Protein AF-A0A351FVW8-F1 (afdb_monomer_lite)

Foldseek 3Di:
DDDDDDDDPDDDFDPDPTPDDDVVDPLVVCQVVVVVVPFPDDSVLLVVLLVVLCVVLPDPDDPDDDPVVVVVSVVSSSVSSTD

pLDDT: mean 88.81, std 12.51, range [43.06, 98.19]

Secondary structure (DSSP, 8-state):
----SS--------SBTTTB--SS-HHHHHHHHHGGGT----HHHHHHHHHHHHHHT-----S---HHHHHHHHHHHHHHH--

Sequence (83 aa):
MLTAPGSIRVVMLDAVGTVIYPRPSAAEVYATHGRKFGSRLDTETIADRLQESLQQLATDCGNTTDEAREYARWKTIVTQVFD

Structure (mmCIF, N/CA/C/O backbone):
data_AF-A0A351FVW8-F1
#
_entry.id   AF-A0A351FVW8-F1
#
loop_
_atom_site.group_PDB
_atom_site.id
_atom_site.type_symbol
_atom_site.label_atom_id
_atom_site.label_alt_id
_atom_site.label_comp_id
_atom_site.label_asym_id
_atom_site.label_entity_id
_atom_site.label_seq_id
_atom_site.pdbx_PDB_ins_code
_atom_site.Cartn_x
_atom_site.Cartn_y
_atom_site.Cartn_z
_atom_site.occupancy
_atom_site.B_iso_or_equiv
_atom_site.auth_seq_id
_atom_site.auth_comp_id
_atom_site.auth_asym_id
_atom_site.auth_atom_id
_atom_site.pdbx_PDB_model_num
ATOM 1 N N . MET A 1 1 ? 1.648 -19.762 -25.418 1.00 43.06 1 MET A N 1
ATOM 2 C CA . MET A 1 1 ? 3.058 -19.481 -25.766 1.00 43.06 1 MET A CA 1
ATOM 3 C C . MET A 1 1 ? 3.106 -18.070 -26.327 1.00 43.06 1 MET A C 1
ATOM 5 O O . MET A 1 1 ? 2.402 -17.812 -27.292 1.00 43.06 1 MET A O 1
ATOM 9 N N . LEU A 1 2 ? 3.836 -17.149 -25.696 1.00 52.06 2 LEU A N 1
ATOM 10 C CA . LEU A 1 2 ? 4.050 -15.802 -26.234 1.00 52.06 2 LEU A CA 1
ATOM 11 C C . LEU A 1 2 ? 5.033 -15.902 -27.411 1.00 52.06 2 LEU A C 1
ATOM 13 O O . LEU A 1 2 ? 6.225 -16.101 -27.201 1.00 52.06 2 LEU A O 1
ATOM 17 N N . THR A 1 3 ? 4.540 -15.814 -28.644 1.00 57.47 3 THR A N 1
ATOM 18 C CA . THR A 1 3 ? 5.372 -15.642 -29.844 1.00 57.47 3 THR A CA 1
ATOM 19 C C . THR A 1 3 ? 5.517 -14.154 -30.122 1.00 57.47 3 THR A C 1
ATOM 21 O O . THR A 1 3 ? 4.599 -13.528 -30.645 1.00 57.47 3 THR A O 1
ATOM 24 N N . ALA A 1 4 ? 6.655 -13.580 -29.739 1.00 61.91 4 ALA A N 1
ATOM 25 C CA . ALA A 1 4 ? 6.984 -12.198 -30.053 1.00 61.91 4 ALA A CA 1
ATOM 26 C C . ALA A 1 4 ? 7.696 -12.105 -31.418 1.00 61.91 4 ALA A C 1
ATOM 28 O O . ALA A 1 4 ? 8.604 -12.902 -31.673 1.00 61.91 4 ALA A O 1
ATOM 29 N N . PRO A 1 5 ? 7.314 -11.167 -32.305 1.00 61.56 5 PRO A N 1
ATOM 30 C CA . PRO A 1 5 ? 8.034 -10.922 -33.545 1.00 61.56 5 PRO A CA 1
ATOM 31 C C . PRO A 1 5 ? 9.328 -10.159 -33.222 1.00 61.56 5 PRO A C 1
ATOM 33 O O . PRO A 1 5 ? 9.291 -9.019 -32.767 1.00 61.56 5 PRO A O 1
ATOM 36 N N . GLY A 1 6 ? 10.474 -10.816 -33.422 1.00 71.12 6 GLY A N 1
ATOM 37 C CA . GLY A 1 6 ? 11.790 -10.351 -32.965 1.00 71.12 6 GLY A CA 1
ATOM 38 C C . GLY A 1 6 ? 12.150 -10.878 -31.569 1.00 71.12 6 GLY A C 1
ATOM 39 O O . GLY A 1 6 ? 11.284 -11.137 -30.735 1.00 71.12 6 GLY A O 1
ATOM 40 N N . SER A 1 7 ? 13.444 -11.088 -31.309 1.00 79.31 7 SER A N 1
ATOM 41 C CA . SER A 1 7 ? 13.910 -11.638 -30.032 1.00 79.31 7 SER A CA 1
ATOM 42 C C . SER A 1 7 ? 13.739 -10.615 -28.903 1.00 79.31 7 SER A C 1
ATOM 44 O O . SER A 1 7 ? 14.605 -9.772 -28.679 1.00 79.31 7 SER A O 1
ATOM 46 N N . ILE A 1 8 ? 12.626 -10.688 -28.162 1.00 87.44 8 ILE A N 1
ATOM 47 C CA . ILE A 1 8 ? 12.507 -10.014 -26.860 1.00 87.44 8 ILE A CA 1
ATOM 48 C C . ILE A 1 8 ? 13.699 -10.446 -26.004 1.00 8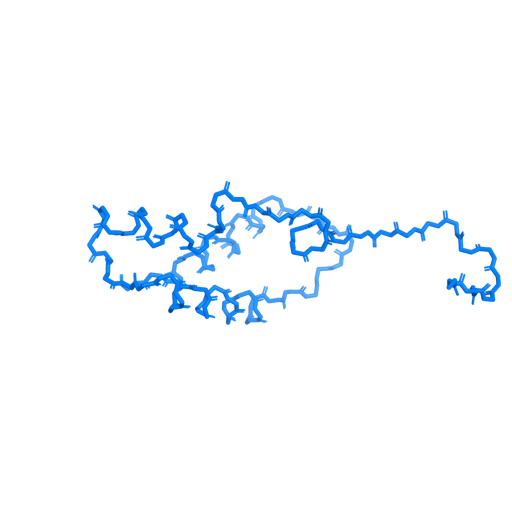7.44 8 ILE A C 1
ATOM 50 O O . ILE A 1 8 ? 13.908 -11.635 -25.765 1.00 87.44 8 ILE A O 1
ATOM 54 N N . ARG A 1 9 ? 14.500 -9.474 -25.561 1.00 88.38 9 ARG A N 1
ATOM 55 C CA . ARG A 1 9 ? 15.703 -9.722 -24.752 1.00 88.38 9 ARG A CA 1
ATOM 56 C C . ARG A 1 9 ? 15.448 -9.594 -23.255 1.00 88.38 9 ARG A C 1
ATOM 58 O O . ARG A 1 9 ? 16.174 -10.210 -22.483 1.00 88.38 9 ARG A O 1
ATOM 65 N N . VAL A 1 10 ? 14.459 -8.789 -22.860 1.00 90.25 10 VAL A N 1
ATOM 66 C CA . VAL A 1 10 ? 14.165 -8.456 -21.461 1.00 90.25 10 VAL A CA 1
ATOM 67 C C . VAL A 1 10 ? 12.662 -8.273 -21.276 1.00 90.25 10 VAL A C 1
ATOM 69 O O . VAL A 1 10 ? 12.001 -7.666 -22.117 1.00 90.25 10 VAL A O 1
ATOM 72 N N . VAL A 1 11 ? 12.149 -8.770 -20.151 1.00 89.06 11 VAL A N 1
ATOM 73 C CA . VAL A 1 11 ? 10.800 -8.500 -19.647 1.00 89.06 11 VAL A CA 1
ATOM 74 C C . VAL A 1 11 ? 10.954 -8.006 -18.213 1.00 89.06 11 VAL A C 1
ATOM 76 O O . VAL A 1 11 ? 11.501 -8.722 -17.377 1.00 89.06 11 VAL A O 1
ATOM 79 N N . MET A 1 12 ? 10.507 -6.782 -17.937 1.00 89.50 12 MET A N 1
ATOM 80 C CA . MET A 1 12 ? 10.416 -6.257 -16.574 1.00 89.50 12 MET A CA 1
ATOM 81 C C . MET A 1 12 ? 8.995 -6.500 -16.076 1.00 89.50 12 MET A C 1
ATOM 83 O O . MET A 1 12 ? 8.033 -6.160 -16.763 1.00 89.50 12 MET A O 1
ATOM 87 N N . LEU A 1 13 ? 8.880 -7.129 -14.913 1.00 91.44 13 LEU A N 1
ATOM 88 C CA . LEU A 1 13 ? 7.607 -7.413 -14.268 1.00 91.44 13 LEU A CA 1
ATOM 89 C C . LEU A 1 13 ? 7.493 -6.526 -13.038 1.00 91.44 13 LEU A C 1
ATOM 91 O O . LEU A 1 13 ? 8.457 -6.385 -12.283 1.00 91.44 13 LEU A O 1
ATOM 95 N N . ASP A 1 14 ? 6.308 -5.965 -12.838 1.00 90.06 14 ASP A N 1
ATOM 96 C CA . ASP A 1 14 ? 5.946 -5.439 -11.533 1.00 90.06 14 ASP A CA 1
ATOM 97 C C . ASP A 1 14 ? 5.980 -6.566 -10.478 1.00 90.06 14 ASP A C 1
ATOM 99 O O . ASP A 1 14 ? 5.912 -7.754 -10.807 1.00 90.06 14 ASP A O 1
ATOM 103 N N . ALA A 1 15 ? 6.144 -6.197 -9.208 1.00 92.69 15 ALA A N 1
ATOM 104 C CA . ALA A 1 15 ? 6.329 -7.136 -8.112 1.00 92.69 15 ALA A CA 1
ATOM 105 C C . ALA A 1 15 ? 5.008 -7.478 -7.407 1.00 92.69 15 ALA A C 1
ATOM 107 O O . ALA A 1 15 ? 4.518 -8.604 -7.515 1.00 92.69 15 ALA A O 1
ATOM 108 N N . VAL A 1 16 ? 4.441 -6.537 -6.648 1.00 91.81 16 VAL A N 1
ATOM 109 C CA . VAL A 1 16 ? 3.309 -6.791 -5.740 1.00 91.81 16 VAL A CA 1
ATOM 110 C C . VAL A 1 16 ? 2.000 -6.859 -6.522 1.00 91.81 16 VAL A C 1
ATOM 112 O O . VAL A 1 16 ? 1.667 -5.949 -7.261 1.00 91.81 16 VAL A O 1
ATOM 115 N N . GLY A 1 17 ? 1.235 -7.937 -6.354 1.00 89.06 17 GLY A N 1
ATOM 116 C CA . GLY A 1 17 ? 0.020 -8.199 -7.136 1.00 89.06 17 GLY A CA 1
ATOM 117 C C . GLY A 1 17 ? 0.290 -8.838 -8.503 1.00 89.06 17 GLY A C 1
ATOM 118 O O . GLY A 1 17 ? -0.632 -9.387 -9.105 1.00 89.06 17 GLY A O 1
ATOM 119 N N . THR A 1 18 ? 1.553 -8.857 -8.944 1.00 94.75 18 THR A N 1
ATOM 120 C CA . THR A 1 18 ? 1.978 -9.442 -10.225 1.00 94.75 18 THR A CA 1
ATOM 121 C C . THR A 1 18 ? 2.736 -10.760 -10.032 1.00 94.75 18 THR A C 1
ATOM 123 O O . THR A 1 18 ? 2.342 -11.783 -10.585 1.00 94.75 18 THR A O 1
ATOM 126 N N . VAL A 1 19 ? 3.808 -10.768 -9.230 1.00 97.19 19 VAL A N 1
ATOM 127 C CA . VAL A 1 19 ? 4.581 -11.985 -8.894 1.00 97.19 19 VAL A CA 1
ATOM 128 C C . VAL A 1 19 ? 4.689 -12.247 -7.389 1.00 97.19 19 VAL A C 1
ATOM 130 O O . VAL A 1 19 ? 5.009 -13.361 -6.981 1.00 97.19 19 VAL A O 1
ATOM 133 N N . ILE A 1 20 ? 4.400 -11.247 -6.553 1.00 95.62 20 ILE A N 1
ATOM 134 C CA . ILE A 1 20 ? 4.403 -11.333 -5.089 1.00 95.62 20 ILE A CA 1
ATOM 135 C C . ILE A 1 20 ? 3.000 -11.029 -4.564 1.00 95.62 20 ILE A C 1
ATOM 137 O O . ILE A 1 20 ? 2.441 -9.969 -4.832 1.00 95.62 20 ILE A O 1
ATOM 141 N N . TYR A 1 21 ? 2.464 -11.935 -3.746 1.00 95.38 21 TYR A N 1
ATOM 142 C CA . TYR A 1 21 ? 1.152 -11.801 -3.110 1.00 95.38 21 TYR A CA 1
ATOM 143 C C . TYR A 1 21 ? 1.321 -11.839 -1.586 1.00 95.38 21 TYR A C 1
ATOM 145 O O . TYR A 1 21 ? 1.381 -12.930 -1.009 1.00 95.38 21 TYR A O 1
ATOM 153 N N . PRO A 1 22 ? 1.479 -10.677 -0.927 1.00 95.31 22 PRO A N 1
ATOM 154 C CA . PRO A 1 22 ? 1.768 -10.627 0.501 1.00 95.31 22 PRO A CA 1
ATOM 155 C C . PRO A 1 22 ? 0.623 -11.217 1.331 1.00 95.31 22 PRO A C 1
ATOM 157 O O . PRO A 1 22 ? -0.554 -11.052 1.006 1.00 95.31 22 PRO A O 1
ATOM 160 N N . ARG A 1 23 ? 0.989 -11.901 2.421 1.00 96.38 23 ARG A N 1
ATOM 161 C CA . ARG A 1 23 ? 0.067 -12.400 3.448 1.00 96.38 23 ARG A CA 1
ATOM 162 C C . ARG A 1 23 ? 0.612 -12.051 4.839 1.00 96.38 23 ARG A C 1
ATOM 164 O O . ARG A 1 23 ? 1.688 -12.545 5.178 1.00 96.38 23 ARG A O 1
ATOM 171 N N . PRO A 1 24 ? -0.107 -11.256 5.649 1.00 95.75 24 PRO A N 1
ATOM 172 C CA . PRO A 1 24 ? -1.339 -10.537 5.302 1.00 95.75 24 PRO A CA 1
ATOM 173 C C . PRO A 1 24 ? -1.122 -9.500 4.184 1.00 95.75 24 PRO A C 1
ATOM 175 O O . PRO A 1 24 ? -0.009 -9.016 3.970 1.00 95.75 24 PRO A O 1
ATOM 178 N N . SER A 1 25 ? -2.189 -9.172 3.462 1.00 96.75 25 SER A N 1
ATOM 179 C CA . SER A 1 25 ? -2.231 -8.071 2.498 1.00 96.75 25 SER A CA 1
ATOM 180 C C . SER A 1 25 ? -2.008 -6.721 3.188 1.00 96.75 25 SER A C 1
ATOM 182 O O . SER A 1 25 ? -2.219 -6.576 4.395 1.00 96.75 25 SER A O 1
ATOM 184 N N . ALA A 1 26 ? -1.622 -5.695 2.423 1.00 95.88 26 ALA A N 1
ATOM 185 C CA . ALA A 1 26 ? -1.467 -4.341 2.963 1.00 95.88 26 ALA A CA 1
ATOM 186 C C . ALA A 1 26 ? -2.762 -3.836 3.629 1.00 95.88 26 ALA A C 1
ATOM 188 O O . ALA A 1 26 ? -2.711 -3.255 4.711 1.00 95.88 26 ALA A O 1
ATOM 189 N N . ALA A 1 27 ? -3.921 -4.137 3.035 1.00 97.06 27 ALA A N 1
ATOM 190 C CA . ALA A 1 27 ? -5.216 -3.756 3.583 1.00 97.06 27 ALA A CA 1
ATOM 191 C C . ALA A 1 27 ? -5.520 -4.447 4.923 1.00 97.06 27 ALA A C 1
ATOM 193 O O . ALA A 1 27 ? -5.990 -3.805 5.860 1.00 97.06 27 ALA A O 1
ATOM 194 N N . GLU A 1 28 ? -5.193 -5.735 5.067 1.00 98.06 28 GLU A N 1
ATOM 195 C CA . GLU A 1 28 ? -5.330 -6.453 6.342 1.00 98.06 28 GLU A CA 1
ATOM 196 C C . GLU A 1 28 ? -4.404 -5.881 7.422 1.00 98.06 28 GLU A C 1
ATOM 198 O O . GLU A 1 28 ? -4.819 -5.716 8.575 1.00 98.06 28 GLU A O 1
ATOM 203 N N . VAL A 1 29 ? -3.164 -5.534 7.059 1.00 97.31 29 VAL A N 1
ATOM 204 C CA . VAL A 1 29 ? -2.215 -4.881 7.972 1.00 97.31 29 VAL A CA 1
ATOM 205 C C . VAL A 1 29 ? -2.771 -3.536 8.433 1.00 97.31 29 VAL A C 1
ATOM 207 O O . VAL A 1 29 ? -2.817 -3.274 9.636 1.00 97.31 29 VAL A O 1
ATOM 210 N N . TYR A 1 30 ? -3.243 -2.701 7.510 1.00 97.19 30 TYR A N 1
ATOM 211 C CA . TYR A 1 30 ? -3.795 -1.386 7.828 1.00 97.19 30 TYR A CA 1
ATOM 212 C C . TYR A 1 30 ? -5.079 -1.481 8.654 1.00 97.19 30 TYR A C 1
ATOM 214 O O . TYR A 1 30 ? -5.161 -0.827 9.688 1.00 97.19 30 TYR A O 1
ATOM 222 N N . ALA A 1 31 ? -6.021 -2.365 8.319 1.00 97.56 31 ALA A N 1
ATOM 223 C CA . ALA A 1 31 ? -7.228 -2.579 9.122 1.00 97.56 31 ALA A CA 1
ATOM 224 C C . ALA A 1 31 ? -6.917 -3.112 10.536 1.00 97.56 31 ALA A C 1
ATOM 226 O O . ALA A 1 31 ? -7.622 -2.815 11.502 1.00 97.56 31 ALA A O 1
ATOM 227 N N . THR A 1 32 ? -5.856 -3.908 10.692 1.00 97.06 32 THR A N 1
ATOM 228 C CA . THR A 1 32 ? -5.444 -4.444 12.001 1.00 97.06 32 THR A CA 1
ATOM 229 C C . THR A 1 32 ? -4.731 -3.390 12.846 1.00 97.06 32 THR A C 1
ATOM 231 O O . THR A 1 32 ? -4.992 -3.262 14.043 1.00 97.06 32 THR A O 1
ATOM 234 N N . HIS A 1 33 ? -3.817 -2.629 12.245 1.00 96.06 33 HIS A N 1
ATOM 235 C CA . HIS A 1 33 ? -3.039 -1.620 12.957 1.00 96.06 33 HIS A CA 1
ATOM 236 C C . HIS A 1 33 ? -3.822 -0.327 13.181 1.00 96.06 33 HIS A C 1
ATOM 238 O O . HIS A 1 33 ? -3.738 0.224 14.275 1.00 96.06 33 HIS A O 1
ATOM 244 N N . GLY A 1 34 ? -4.629 0.114 12.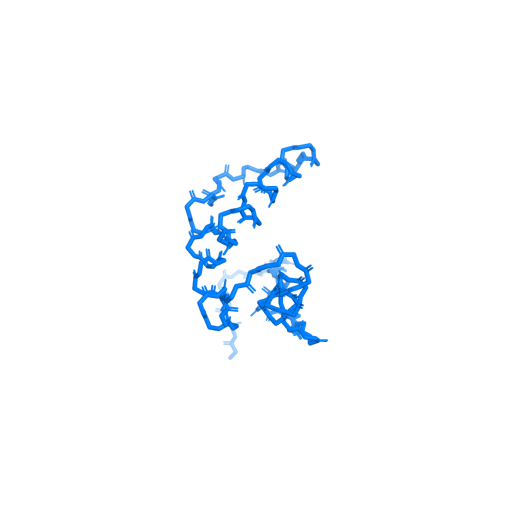216 1.00 95.44 34 GLY A N 1
ATOM 245 C CA . GLY A 1 34 ? -5.469 1.309 12.315 1.00 95.44 34 GLY A CA 1
ATOM 246 C C . GLY A 1 34 ? -6.423 1.259 13.506 1.00 95.44 34 GLY A C 1
ATOM 247 O O . GLY A 1 34 ? -6.582 2.258 14.203 1.00 95.44 34 GLY A O 1
ATOM 248 N N . ARG A 1 35 ? -6.958 0.075 13.842 1.00 95.56 35 ARG A N 1
ATOM 249 C CA . ARG A 1 35 ? -7.783 -0.126 15.049 1.00 95.56 35 ARG A CA 1
ATOM 250 C C . ARG A 1 35 ? -7.084 0.291 16.340 1.00 95.56 35 ARG A C 1
ATOM 252 O O . ARG A 1 35 ? -7.733 0.807 17.244 1.00 95.56 35 ARG A O 1
ATOM 259 N N . LYS A 1 36 ? -5.761 0.113 16.430 1.00 96.19 36 LYS A N 1
ATOM 260 C CA . LYS A 1 36 ? -4.968 0.535 17.600 1.00 96.19 36 LYS A CA 1
ATOM 261 C C . LYS A 1 36 ? -4.913 2.059 17.746 1.00 96.19 36 LYS A C 1
ATOM 263 O O . LYS A 1 36 ? -4.628 2.542 18.835 1.00 96.19 36 LYS A O 1
ATOM 268 N N . PHE A 1 37 ? -5.198 2.790 16.671 1.00 94.88 37 PHE A N 1
ATOM 269 C CA . PHE A 1 37 ? -5.197 4.251 16.605 1.00 94.88 37 PHE A CA 1
ATOM 270 C C . PHE A 1 37 ? -6.606 4.847 16.457 1.00 94.88 37 PHE A C 1
ATOM 272 O O . PHE A 1 37 ? -6.736 6.047 16.256 1.00 94.88 37 PHE A O 1
ATOM 279 N N . GLY A 1 38 ? -7.659 4.033 16.602 1.00 96.00 38 GLY A N 1
ATOM 280 C CA . GLY A 1 38 ? -9.053 4.488 16.596 1.00 96.00 38 GLY A CA 1
ATOM 281 C C . GLY A 1 38 ? -9.808 4.278 15.284 1.00 96.00 38 GLY A C 1
ATOM 282 O O . GLY A 1 38 ? -11.022 4.477 15.279 1.00 96.00 38 GLY A O 1
ATOM 283 N N . SER A 1 39 ? -9.138 3.812 14.224 1.00 96.00 39 SER A N 1
ATOM 284 C CA . SER A 1 39 ? -9.793 3.549 12.942 1.00 96.00 39 SER A CA 1
ATOM 285 C C . SER A 1 39 ? -10.826 2.434 13.052 1.00 96.00 39 SER A C 1
ATOM 287 O O . SER A 1 39 ? -10.589 1.405 13.700 1.00 96.00 39 SER A O 1
ATOM 289 N N . ARG A 1 40 ? -11.976 2.632 12.406 1.00 96.44 40 ARG A N 1
ATOM 290 C CA . ARG A 1 40 ? -13.094 1.669 12.401 1.00 96.44 40 ARG A CA 1
ATOM 291 C C . ARG A 1 40 ? -13.337 1.016 11.046 1.00 96.44 40 ARG A C 1
ATOM 293 O O . ARG A 1 40 ? -14.294 0.259 10.912 1.00 96.44 40 ARG A O 1
ATOM 300 N N . LEU A 1 41 ? -12.492 1.310 10.064 1.00 97.56 41 LEU A N 1
ATOM 301 C CA . LEU A 1 41 ? -12.635 0.795 8.709 1.00 97.56 41 LEU A CA 1
ATOM 302 C C . LEU A 1 41 ? -12.333 -0.708 8.667 1.00 97.56 41 LEU A C 1
ATOM 304 O O . LEU A 1 41 ? -11.421 -1.203 9.341 1.00 97.56 41 LEU A O 1
ATOM 308 N N . ASP A 1 42 ? -13.114 -1.436 7.877 1.00 97.62 42 ASP A N 1
ATOM 309 C CA . ASP A 1 42 ? -12.855 -2.841 7.590 1.00 97.62 42 ASP A CA 1
ATOM 310 C C . ASP A 1 42 ? -11.816 -3.003 6.470 1.00 97.62 42 ASP A C 1
ATOM 312 O O . ASP A 1 42 ? -11.357 -2.044 5.848 1.00 97.62 42 ASP A O 1
ATOM 316 N N . THR A 1 43 ? -11.384 -4.244 6.252 1.00 98.06 43 THR A N 1
ATOM 317 C CA . THR A 1 43 ? -10.348 -4.559 5.264 1.00 98.06 43 THR A CA 1
ATOM 318 C C . THR A 1 43 ? -10.768 -4.206 3.838 1.00 98.06 43 THR A C 1
ATOM 320 O O . THR A 1 43 ? -9.915 -3.768 3.073 1.00 98.06 43 THR A O 1
ATOM 323 N N . GLU A 1 44 ? -12.045 -4.372 3.488 1.00 98.19 44 GLU A N 1
ATOM 324 C CA . GLU A 1 44 ? -12.571 -4.062 2.153 1.00 98.19 44 GLU A CA 1
ATOM 325 C C . GLU A 1 44 ? -12.534 -2.552 1.895 1.00 98.19 44 GLU A C 1
ATOM 327 O O . GLU A 1 44 ? -11.896 -2.111 0.944 1.00 98.19 44 GLU A O 1
ATOM 332 N N . THR A 1 45 ? -13.049 -1.747 2.829 1.00 98.19 45 THR A N 1
ATOM 333 C CA . THR A 1 45 ? -13.012 -0.280 2.731 1.00 98.19 45 THR A CA 1
ATOM 334 C C . THR A 1 45 ? -11.579 0.250 2.648 1.00 98.19 45 THR A C 1
ATOM 336 O O . THR A 1 45 ? -11.284 1.173 1.889 1.00 98.19 45 THR A O 1
ATOM 339 N N . ILE A 1 46 ? -10.661 -0.324 3.430 1.00 98.00 46 ILE A N 1
ATOM 340 C CA . ILE A 1 46 ? -9.238 0.028 3.374 1.00 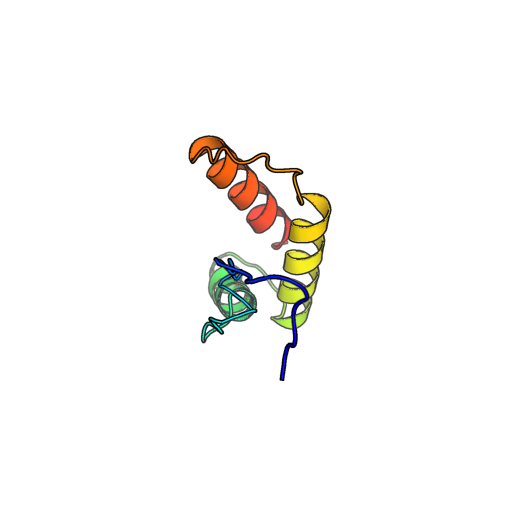98.00 46 ILE A CA 1
ATOM 341 C C . ILE A 1 46 ? -8.629 -0.336 2.011 1.00 98.00 46 ILE A C 1
ATOM 343 O O . ILE A 1 46 ? -7.813 0.429 1.494 1.00 98.00 46 ILE A O 1
ATOM 347 N N . ALA A 1 47 ? -8.988 -1.489 1.436 1.00 97.12 47 ALA A N 1
ATOM 348 C CA . ALA A 1 47 ? -8.489 -1.924 0.134 1.00 97.12 47 ALA A CA 1
ATOM 349 C C . ALA A 1 47 ? -8.958 -0.986 -0.986 1.00 97.12 47 ALA A C 1
ATOM 351 O O . ALA A 1 47 ? -8.127 -0.5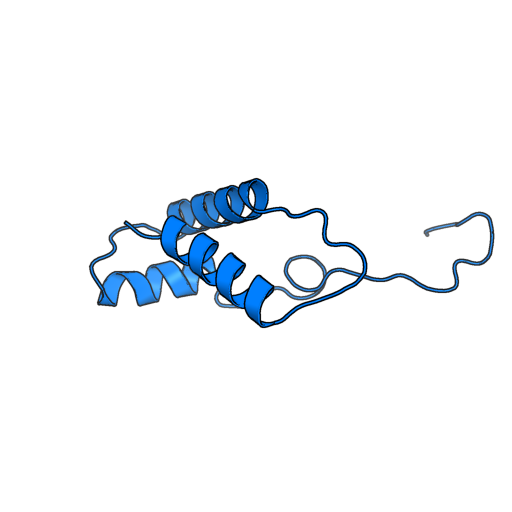44 -1.782 1.00 97.12 47 ALA A O 1
ATOM 352 N N . ASP A 1 48 ? -10.240 -0.618 -0.982 1.00 97.81 48 ASP A N 1
ATOM 353 C CA . ASP A 1 48 ? -10.826 0.310 -1.952 1.00 97.81 48 ASP A CA 1
ATOM 354 C C . ASP A 1 48 ? -10.139 1.679 -1.886 1.00 97.81 48 ASP A C 1
ATOM 356 O O . ASP A 1 48 ? -9.626 2.177 -2.890 1.00 97.81 48 ASP A O 1
ATOM 360 N N . ARG A 1 49 ? -10.005 2.251 -0.682 1.00 97.50 49 ARG A N 1
ATOM 361 C CA . ARG A 1 49 ? -9.324 3.544 -0.487 1.00 97.50 49 ARG A CA 1
ATOM 362 C C . ARG A 1 49 ? -7.854 3.509 -0.888 1.00 97.50 49 ARG A C 1
ATOM 364 O O . ARG A 1 49 ? -7.334 4.489 -1.427 1.00 97.50 49 ARG A O 1
ATOM 371 N N . LEU A 1 50 ? -7.164 2.400 -0.618 1.00 96.00 50 LEU A N 1
ATOM 372 C CA . LEU A 1 50 ? -5.771 2.225 -1.022 1.00 96.00 50 LEU A CA 1
ATOM 373 C C . LEU A 1 50 ? -5.655 2.191 -2.549 1.00 96.00 50 LEU A C 1
ATOM 375 O O . LEU A 1 50 ? -4.782 2.858 -3.105 1.00 96.00 50 LEU A O 1
ATOM 379 N N . GLN A 1 51 ? -6.543 1.460 -3.225 1.00 94.94 51 GLN A N 1
ATOM 380 C CA . GLN A 1 51 ? -6.587 1.404 -4.682 1.00 94.94 51 GLN A CA 1
ATOM 381 C C . GLN A 1 51 ? -6.884 2.781 -5.291 1.00 94.94 51 GLN A C 1
ATOM 383 O O . GLN A 1 51 ? -6.171 3.205 -6.201 1.00 94.94 51 GLN A O 1
ATOM 388 N N . GLU A 1 52 ? -7.876 3.504 -4.771 1.00 95.81 52 GLU A N 1
ATOM 389 C CA . GLU A 1 52 ? -8.209 4.861 -5.220 1.00 95.81 52 GLU A CA 1
ATOM 390 C C . GLU A 1 52 ? -7.029 5.825 -5.044 1.00 95.81 52 GLU A C 1
ATOM 392 O O . GLU A 1 52 ? -6.658 6.535 -5.979 1.00 95.81 52 GLU A O 1
ATOM 397 N N . SER A 1 53 ? -6.382 5.810 -3.875 1.00 94.56 53 SER A N 1
ATOM 398 C CA . SER A 1 53 ? -5.236 6.681 -3.577 1.00 94.56 53 SER A CA 1
ATOM 399 C C . SER A 1 53 ? -4.040 6.383 -4.489 1.00 94.56 53 SER A C 1
ATOM 401 O O . SER A 1 53 ? -3.364 7.298 -4.962 1.00 94.56 53 SER A O 1
ATOM 403 N N . LEU A 1 54 ? -3.789 5.101 -4.785 1.00 91.81 54 LEU A N 1
ATOM 404 C CA . LEU A 1 54 ? -2.750 4.681 -5.731 1.00 91.81 54 LEU A CA 1
ATOM 405 C C . LEU A 1 54 ? -3.039 5.163 -7.156 1.00 91.81 54 LEU A C 1
ATOM 407 O O . LEU A 1 54 ? -2.111 5.582 -7.843 1.00 91.81 54 LEU A O 1
ATOM 411 N N . GLN A 1 55 ? -4.300 5.123 -7.591 1.00 91.25 55 GLN A N 1
ATOM 412 C CA . GLN A 1 55 ? -4.711 5.606 -8.911 1.00 91.25 55 GLN A CA 1
ATOM 413 C C . GLN A 1 55 ? -4.613 7.132 -9.020 1.00 91.25 55 GLN A C 1
ATOM 415 O O . GLN A 1 55 ? -4.118 7.643 -10.021 1.00 91.25 55 GLN A O 1
ATOM 420 N N . GLN A 1 56 ? -5.040 7.867 -7.991 1.00 89.25 56 GLN A N 1
ATOM 421 C CA . GLN A 1 56 ? -4.976 9.334 -7.965 1.00 89.25 56 GLN A CA 1
ATOM 422 C C . GLN A 1 56 ? -3.538 9.861 -7.966 1.00 89.25 56 GLN A C 1
ATOM 424 O O . GLN A 1 56 ? -3.252 10.899 -8.558 1.00 89.25 56 GLN A O 1
ATOM 429 N N . LEU A 1 57 ? -2.634 9.146 -7.294 1.00 85.25 57 LEU A N 1
ATOM 430 C CA . LEU A 1 57 ? -1.218 9.492 -7.178 1.00 85.25 57 LEU A CA 1
ATOM 431 C C . LEU A 1 57 ? -0.342 8.633 -8.095 1.00 85.25 57 LEU A C 1
ATOM 433 O O . LEU A 1 57 ? 0.857 8.469 -7.839 1.00 85.25 57 LEU A O 1
ATOM 437 N N . ALA A 1 58 ? -0.934 8.088 -9.159 1.00 81.12 58 ALA A N 1
ATOM 438 C CA . ALA A 1 58 ? -0.194 7.497 -10.255 1.00 81.12 58 ALA A CA 1
ATOM 439 C C . ALA A 1 58 ? 0.568 8.620 -10.968 1.00 81.12 58 ALA A C 1
ATOM 441 O O . ALA A 1 58 ? 0.006 9.414 -11.718 1.00 81.12 58 ALA A O 1
ATOM 442 N N . THR A 1 59 ? 1.859 8.733 -10.680 1.00 67.69 59 THR A N 1
ATOM 443 C CA . THR A 1 59 ? 2.750 9.651 -11.385 1.00 67.69 59 THR A CA 1
ATOM 444 C C . THR A 1 59 ? 3.288 8.999 -12.651 1.00 6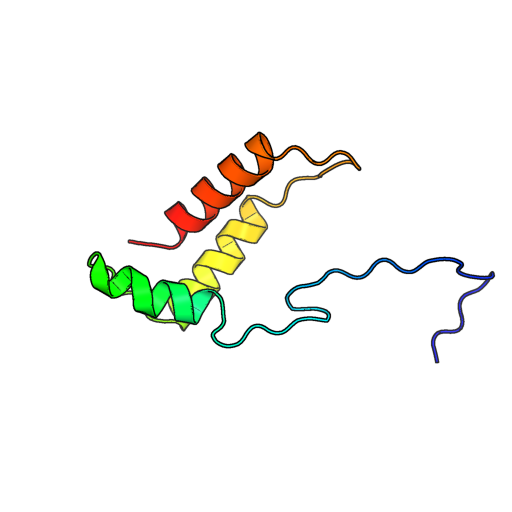7.69 59 THR A C 1
ATOM 446 O O . THR A 1 59 ? 3.685 7.834 -12.622 1.00 67.69 59 THR A O 1
ATOM 449 N N . ASP A 1 60 ? 3.399 9.783 -13.729 1.00 61.72 60 ASP A N 1
ATOM 450 C CA . ASP A 1 60 ? 4.281 9.480 -14.860 1.00 61.72 60 ASP A CA 1
ATOM 451 C C . ASP A 1 60 ? 5.731 9.572 -14.373 1.00 61.72 60 ASP A C 1
ATOM 453 O O . ASP A 1 60 ? 6.434 10.578 -14.509 1.00 61.72 60 ASP A O 1
ATOM 457 N N . CYS A 1 61 ? 6.174 8.520 -13.698 1.00 56.91 61 CYS A N 1
ATOM 458 C CA . CYS A 1 61 ? 7.551 8.381 -13.286 1.00 56.91 61 CYS A CA 1
ATOM 459 C C . CYS A 1 61 ? 8.361 8.071 -14.544 1.00 56.91 61 CYS A C 1
ATOM 461 O O . CYS A 1 61 ? 8.327 6.953 -15.054 1.00 56.91 61 CYS A O 1
ATOM 463 N N . GLY A 1 62 ? 9.125 9.045 -15.041 1.00 59.41 62 GLY A N 1
ATOM 464 C CA . GLY A 1 62 ? 10.260 8.730 -15.908 1.00 59.41 62 GLY A CA 1
ATOM 465 C C . GLY A 1 62 ? 11.214 7.734 -15.223 1.00 59.41 62 GLY A C 1
ATOM 466 O O . GLY A 1 62 ? 11.055 7.397 -14.051 1.00 59.41 62 GLY A O 1
ATOM 467 N N . ASN A 1 63 ? 12.265 7.297 -15.915 1.00 64.06 63 ASN A N 1
ATOM 468 C CA . ASN A 1 63 ? 13.188 6.252 -15.433 1.00 64.06 63 ASN A CA 1
ATOM 469 C C . ASN A 1 63 ? 14.067 6.644 -14.213 1.00 64.06 63 ASN A C 1
ATOM 471 O O . ASN A 1 63 ? 15.100 6.019 -13.977 1.00 64.06 63 ASN A O 1
ATOM 475 N N . THR A 1 64 ? 13.714 7.680 -13.447 1.00 76.56 64 THR A N 1
ATOM 476 C CA . THR A 1 64 ? 14.480 8.173 -12.294 1.00 76.56 64 THR A CA 1
ATOM 477 C C . THR A 1 64 ? 13.656 8.069 -11.015 1.00 76.56 64 THR A C 1
ATOM 479 O O . THR A 1 64 ? 12.651 8.766 -10.841 1.00 76.56 64 THR A O 1
ATOM 482 N N . THR A 1 65 ? 14.110 7.210 -10.105 1.00 76.25 65 THR A N 1
ATOM 483 C CA . THR A 1 65 ? 13.564 7.040 -8.754 1.00 76.25 65 THR A CA 1
ATOM 484 C C . THR A 1 65 ? 14.214 8.024 -7.782 1.00 76.25 65 THR A C 1
ATOM 486 O O . THR A 1 65 ? 15.429 8.206 -7.819 1.00 76.25 65 THR A O 1
ATOM 489 N N . ASP A 1 66 ? 13.419 8.616 -6.891 1.00 88.94 66 ASP A N 1
ATOM 490 C CA . ASP A 1 66 ? 13.873 9.502 -5.813 1.00 88.94 66 ASP A CA 1
ATOM 491 C C . ASP A 1 66 ? 13.201 9.052 -4.510 1.00 88.94 66 ASP A C 1
ATOM 493 O O . ASP A 1 66 ? 11.972 9.021 -4.422 1.00 88.94 66 ASP A O 1
ATOM 497 N N . GLU A 1 67 ? 14.002 8.677 -3.512 1.00 91.75 67 GLU A N 1
ATOM 498 C CA . GLU A 1 67 ? 13.511 8.135 -2.242 1.00 91.75 67 GLU A CA 1
ATOM 499 C C . GLU A 1 67 ? 12.657 9.141 -1.461 1.00 91.75 67 GLU A C 1
ATOM 501 O O . GLU A 1 67 ? 11.611 8.773 -0.926 1.00 91.75 67 GLU A O 1
ATOM 506 N N . ALA A 1 68 ? 13.049 10.417 -1.427 1.00 92.62 68 ALA A N 1
ATOM 507 C CA . ALA A 1 68 ? 12.301 11.446 -0.711 1.00 92.62 68 ALA A CA 1
ATOM 508 C C . ALA A 1 68 ? 10.938 11.686 -1.372 1.00 92.62 68 ALA A C 1
ATOM 510 O O . ALA A 1 68 ? 9.925 11.838 -0.679 1.00 92.62 68 ALA A O 1
ATOM 511 N N . ARG A 1 69 ? 10.895 11.659 -2.710 1.00 88.31 69 ARG A N 1
ATOM 512 C CA . ARG A 1 69 ? 9.644 11.751 -3.473 1.00 88.31 69 ARG A CA 1
ATOM 513 C C . ARG A 1 69 ? 8.744 10.543 -3.231 1.00 88.31 69 ARG A C 1
ATOM 515 O O . ARG A 1 69 ? 7.556 10.727 -2.972 1.00 88.31 69 ARG A O 1
ATOM 522 N N . GLU A 1 70 ? 9.287 9.327 -3.286 1.00 90.44 70 GLU A N 1
ATOM 523 C CA . GLU A 1 70 ? 8.508 8.111 -3.021 1.00 90.44 70 GLU A CA 1
ATOM 524 C C . GLU A 1 70 ? 7.982 8.087 -1.586 1.00 90.44 70 GLU A C 1
ATOM 526 O O . GLU A 1 70 ? 6.813 7.774 -1.370 1.00 90.44 70 GLU A O 1
ATOM 531 N N . TYR A 1 71 ? 8.795 8.488 -0.606 1.00 93.38 71 TYR A N 1
ATOM 532 C CA . TYR A 1 71 ? 8.358 8.583 0.783 1.00 93.38 71 TYR A CA 1
ATOM 533 C C . TYR A 1 71 ? 7.216 9.592 0.953 1.00 93.38 71 TYR A C 1
ATOM 535 O O . TYR A 1 71 ? 6.207 9.282 1.588 1.00 93.38 71 TYR A O 1
ATOM 543 N N . ALA A 1 72 ? 7.333 10.785 0.360 1.00 92.88 72 ALA A N 1
ATOM 544 C CA . ALA A 1 72 ? 6.274 11.790 0.401 1.00 92.88 72 ALA A CA 1
ATOM 545 C C . ALA A 1 72 ? 4.977 11.277 -0.247 1.00 92.88 72 ALA A C 1
ATOM 547 O O . ALA A 1 72 ? 3.899 11.440 0.326 1.00 92.88 72 ALA A O 1
ATOM 548 N N . ARG A 1 73 ? 5.082 10.598 -1.397 1.00 91.44 73 ARG A N 1
ATOM 549 C CA . ARG A 1 73 ? 3.944 9.988 -2.097 1.00 91.44 73 ARG A CA 1
ATOM 550 C C . ARG A 1 73 ? 3.267 8.918 -1.242 1.00 91.44 73 ARG A C 1
ATOM 552 O O . ARG A 1 73 ? 2.060 8.987 -1.026 1.00 91.44 73 ARG A O 1
ATOM 559 N N . TRP A 1 74 ? 4.038 7.973 -0.703 1.00 93.44 74 TRP A N 1
ATOM 560 C CA . TRP A 1 74 ? 3.519 6.915 0.165 1.00 93.44 74 TRP A CA 1
ATOM 561 C C . TRP A 1 74 ? 2.888 7.464 1.439 1.00 93.44 74 TRP A C 1
ATOM 563 O O . TRP A 1 74 ? 1.835 6.982 1.849 1.00 93.44 74 TRP A O 1
ATOM 573 N N . LYS A 1 75 ? 3.473 8.504 2.039 1.00 95.19 75 LYS A N 1
ATOM 574 C CA . LYS A 1 75 ? 2.881 9.170 3.201 1.00 95.19 75 LYS A CA 1
ATOM 575 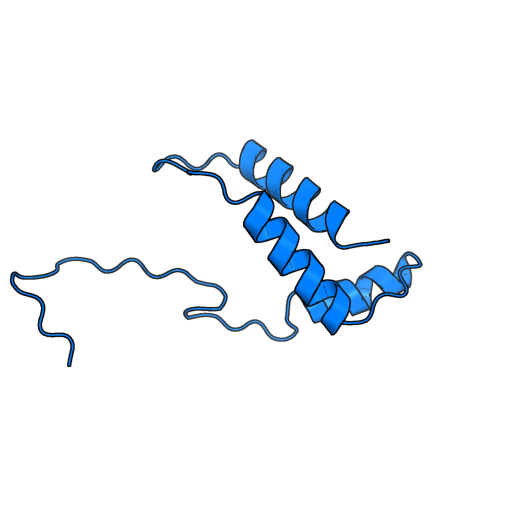C C . LYS A 1 75 ? 1.498 9.735 2.876 1.00 95.19 75 LYS A C 1
ATOM 577 O O . LYS A 1 75 ? 0.584 9.558 3.678 1.00 95.19 75 LYS A O 1
ATOM 582 N N . THR A 1 76 ? 1.330 10.375 1.719 1.00 95.00 76 THR A N 1
ATOM 583 C CA . THR A 1 76 ? 0.023 10.881 1.273 1.00 95.00 76 THR A CA 1
ATOM 584 C C . THR A 1 76 ? -0.970 9.741 1.058 1.00 95.00 76 THR A C 1
ATOM 586 O O . THR A 1 76 ? -2.051 9.787 1.638 1.00 95.00 76 THR A O 1
ATOM 589 N N . ILE A 1 77 ? -0.579 8.693 0.320 1.00 94.75 77 ILE A N 1
ATOM 590 C CA . ILE A 1 77 ? -1.419 7.508 0.063 1.00 94.75 77 ILE A CA 1
ATOM 591 C C . ILE A 1 77 ? -1.918 6.907 1.378 1.00 94.75 77 ILE A C 1
ATOM 593 O O . ILE A 1 77 ? -3.116 6.759 1.583 1.00 94.75 77 ILE A O 1
ATOM 597 N N . VAL A 1 78 ? -1.007 6.595 2.301 1.00 94.75 78 VAL A N 1
ATOM 598 C CA . VAL A 1 78 ? -1.362 5.943 3.569 1.00 94.75 78 VAL A CA 1
ATOM 599 C C . VAL A 1 78 ? -2.231 6.851 4.441 1.00 94.75 78 VAL A C 1
ATOM 601 O O . VAL A 1 78 ? -3.114 6.362 5.136 1.00 94.75 78 VAL A O 1
ATOM 604 N N . THR A 1 79 ? -2.031 8.170 4.381 1.00 94.25 79 THR A N 1
ATOM 605 C CA . THR A 1 79 ? -2.864 9.134 5.120 1.00 94.25 79 THR A CA 1
ATOM 606 C C . THR A 1 79 ? -4.301 9.170 4.591 1.00 94.25 79 THR A C 1
ATOM 608 O O . THR A 1 79 ? -5.226 9.272 5.385 1.00 94.25 79 THR A O 1
ATOM 611 N N . GLN A 1 80 ? -4.504 9.051 3.275 1.00 94.81 80 GLN A N 1
ATOM 612 C CA . GLN A 1 80 ? -5.834 9.048 2.644 1.00 94.81 80 GLN A CA 1
ATOM 613 C C . GLN A 1 80 ? -6.634 7.761 2.904 1.00 94.81 80 GLN A C 1
ATOM 615 O O . GLN A 1 80 ? -7.855 7.743 2.755 1.00 94.81 80 GLN A O 1
ATOM 620 N N . VAL A 1 81 ? -5.957 6.683 3.305 1.00 96.12 81 VAL A N 1
ATOM 621 C CA . VAL A 1 81 ? -6.589 5.389 3.585 1.00 96.12 81 VAL A CA 1
ATOM 622 C C . VAL A 1 81 ? -7.382 5.399 4.897 1.00 96.12 81 VAL A C 1
ATOM 624 O O . VAL A 1 81 ? -8.453 4.794 4.960 1.00 96.12 81 VAL A O 1
ATOM 627 N N . PHE A 1 82 ? -6.886 6.073 5.936 1.00 93.94 82 PHE A N 1
ATOM 628 C CA . PHE A 1 82 ? -7.498 6.073 7.271 1.00 93.94 82 PHE A CA 1
ATOM 629 C C . PHE A 1 82 ? -8.570 7.170 7.448 1.00 93.94 82 PHE A C 1
ATOM 631 O O . PHE A 1 82 ? -8.705 8.065 6.615 1.00 93.94 82 PHE A O 1
ATOM 638 N N . ASP A 1 83 ? -9.377 7.043 8.505 1.00 86.19 83 ASP A N 1
ATOM 639 C CA . ASP A 1 83 ? -10.381 8.004 8.997 1.00 86.19 83 ASP A CA 1
ATOM 640 C C . ASP A 1 83 ? -9.827 8.975 10.056 1.00 86.19 83 ASP A C 1
ATOM 642 O O . ASP A 1 83 ? -8.838 8.630 10.744 1.00 86.19 83 ASP A O 1
#

Radius of gyration: 16.78 Å; chains: 1; bounding box: 29×31×51 Å

=== Feature glossary ===
The features interleaved in this record are:

— What the protein is —

Sequence gives the chain of amino acids in standard one-letter code (A=alanine, C=cysteine, …, Y=tyrosine), read N→C. It is the only feature that is directly encoded by the gene; all structural features are derived from the folded form of this sequence.

Database cross-references. InterPro integrates a dozen domain/family signature databases into unified entries with residue-range hits. GO terms attach function/process/location labels with evidence codes. CATH codes position the fold in a four-level structural taxonomy. Organism is the NCBI-taxonomy species name.

— Where its atoms are —

Atomic coordinates in PDBx/mmCIF format — the same representation the Protein Data Bank distributes. Each line of the _atom_site loop places one backbone atom in Cartesian space (units: ångströms, origin: arbitrary).

The six renders are orthographic views along the three Cartesian axes in both directions. Representation (cartoon, sticks, or surface) and color scheme (sequence-rainbow or by-chain) vary across proteins so the training set covers all the common visualization conventions.

— Local backbone conformation —

Eight-state secondary structure (DSSP): H is the canonical α-helix, G the tighter 3₁₀-helix, I the wider π-helix; E/B are β-structure, T and S are turns and bends, and '-' is everything else. DSSP derives these from the pattern of main-chain N–H···O=C hydrogen bonds, not from the sequence.

P-SEA three-state annotation labels each residue as helix, strand, or coil based purely on the geometry of the Cα trace. It serves as a fallback when the full backbone (and thus DSSP) is unavailable.

The φ/ψ torsion pair specifies the backbone conformation at each residue. φ rotates about the N–Cα bond, ψ about the Cα–C bond. Steric clashes forbid most of the (φ, ψ) plane — the allowed regions (α-helix basin, β-sheet basin, left-handed helix) are the Ramachandran-allowed regions.

— Global shape and packing —

The geometric summary reports three shape descriptors. Rg (radius of gyration) measures how spread out the Cα atoms are about their centre of mass; compact globular proteins have small Rg, elongated or unfolded ones large. Cα contacts (<8 Å, |i−j|>4) count long-range residue pairs in spatial proximity — high for tightly packed folds, near zero for rods or random coil. The bounding-box extents give the protein's footprint along x, y, z in Å.

Solvent-accessible surface area (SASA) is the area in Å² traced out by the centre of a 1.4 Å probe sphere (a water molecule) rolled over the protein's van der Waals surface (Shrake–Rupley / Lee–Richards construction). Buried residues have near-zero SASA; fully exposed residues can exceed 200 Å². The total SASA scales roughly with the number of surface residues.

The contact map is a binary N×N matrix image: pixel (i, j) is dark where Cα_i and Cα_j are within 8 Å and |i−j|>4. Because the |i−j|>4 filter removes local helical contacts, off-diagonal stripes parallel to the main diagonal indicate parallel β-sheets; stripes perpendicular to it indicate antiparallel β-sheets. The Ramachandran plot scatters every residue's (φ, ψ) pair against the sterically allowed regions. The PAE heatmap renders the predicted-aligned-error matrix.

— Structural neighborhood —

3Di is Foldseek's structural alphabet. Each residue is assigned one of twenty discrete states based on how its Cα sits relative to its spatial (not sequential) neighbors. Aligning 3Di strings finds structural homologs roughly as well as full 3D superposition, but orders of magnitude faster.

Nearest PDB neighbors are the top structural matches found by Foldseek when searching this structure against the entire Protein Data Bank. Each hit reports a TM-score (0 to 1; >0.5 almost always implies the same fold) and an E-value. These are *structural* homologs — they may share no detectable sequence similarity.

— Confidence and disorder —

For AlphaFold models, the B-factor field carries pLDDT — the model's own estimate of local accuracy on a 0–100 scale. Regions with pLDDT<50 should be treated as essentially unmodeled; they often correspond to intrinsically disordered segments.

Crystallographic B-factors measure how much each atom's electron density is smeared out, in Å². They rise in mobile loops and surface residues and fall in the buried interior. In AlphaFold models this column is repurposed to hold pLDDT instead.

Predicted aligned error is AlphaFold's pairwise confidence. Unlike pLDDT (per-residue), PAE is per-residue-pair and captures whether two parts of the structure are correctly placed relative to each other. Units are ångströms of expected positional error.